Protein AF-A0A6P0NP88-F1 (afdb_monomer_lite)

pLDDT: mean 84.21, std 9.95, range [53.78, 94.81]

Foldseek 3Di:
DDPLVVQQVVVVVVCPVPDDPPDDWDWDWDWDDDPPWIKIFIFIADPNDTHTNDIDTDPDPDDDDPVNVVVRVVVRD

Sequence (77 aa):
MKFETLWFPVIKDWINQNFKESELLHLVIDRTQWGVVNLLVISLVDHRRSIPIYITNLDKKGNSNFSEQQKVLLRVL

Secondary structure (DSSP, 8-state):
--HHHHHHHHHHHHHHHHS-TTPPPEEEEEEEEETTEEEEEEEEEETTEEEEEEEEEESSSSPPPHHHHHHHHTTT-

Radius of gyration: 13.4 Å; chains: 1; bounding box: 33×27×30 Å

Structure (mmCIF, N/CA/C/O backbone):
data_AF-A0A6P0NP88-F1
#
_entry.id   AF-A0A6P0NP88-F1
#
loop_
_atom_site.group_PDB
_atom_site.id
_atom_site.type_symbol
_atom_site.label_atom_id
_atom_site.label_alt_id
_atom_site.label_comp_id
_atom_site.label_asym_id
_atom_site.label_entity_id
_atom_site.label_seq_id
_atom_site.pdbx_PDB_ins_code
_atom_site.Cartn_x
_atom_site.Cartn_y
_atom_site.Cartn_z
_atom_site.occupancy
_atom_site.B_iso_or_equiv
_atom_site.auth_seq_id
_atom_site.auth_comp_id
_atom_site.auth_asym_id
_atom_site.auth_atom_id
_atom_site.pdbx_PDB_model_num
ATOM 1 N N . MET A 1 1 ? -1.412 -14.314 -14.449 1.00 60.06 1 MET A N 1
ATOM 2 C CA . MET A 1 1 ? -1.972 -13.981 -13.122 1.00 60.06 1 MET A CA 1
ATOM 3 C C . MET A 1 1 ? -1.210 -12.776 -12.596 1.00 60.06 1 MET A C 1
ATOM 5 O O . MET A 1 1 ? 0.011 -12.807 -12.675 1.00 60.06 1 MET A O 1
ATOM 9 N N . LYS A 1 2 ? -1.888 -11.699 -12.185 1.00 80.94 2 LYS A N 1
ATOM 10 C CA . LYS 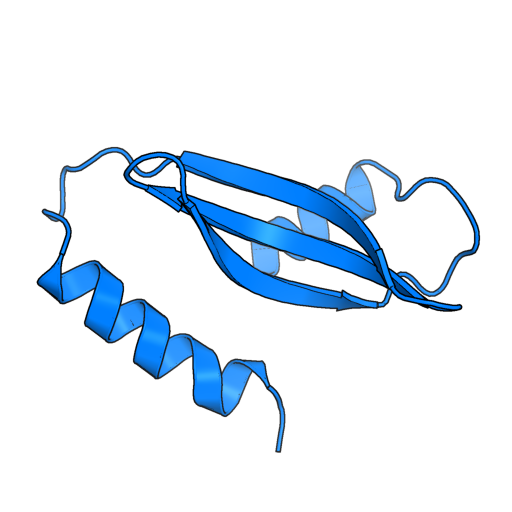A 1 2 ? -1.231 -10.494 -11.652 1.00 80.94 2 LYS A CA 1
ATOM 11 C C . LYS A 1 2 ? -1.147 -10.586 -10.127 1.00 80.94 2 LYS A C 1
ATOM 13 O O . LYS A 1 2 ? -2.027 -11.195 -9.519 1.00 80.94 2 LYS A O 1
ATOM 18 N N . PHE A 1 3 ? -0.105 -10.011 -9.532 1.00 81.38 3 PHE A N 1
ATOM 19 C CA . PHE A 1 3 ? 0.119 -10.050 -8.082 1.00 81.38 3 PHE A CA 1
ATOM 20 C C . PHE A 1 3 ? -1.076 -9.464 -7.318 1.00 81.38 3 PHE A C 1
ATOM 22 O O . PHE A 1 3 ? -1.598 -10.080 -6.394 1.00 81.38 3 PHE A O 1
ATOM 29 N N . GLU A 1 4 ? -1.583 -8.330 -7.790 1.00 85.38 4 GLU A N 1
ATOM 30 C CA . GLU A 1 4 ? -2.696 -7.582 -7.209 1.00 85.38 4 GLU A CA 1
ATOM 31 C C . GLU A 1 4 ? -3.987 -8.407 -7.168 1.00 85.38 4 GLU A C 1
ATOM 33 O O . GLU A 1 4 ? -4.755 -8.312 -6.218 1.00 85.38 4 GLU A O 1
ATOM 38 N N . THR A 1 5 ? -4.213 -9.265 -8.169 1.00 87.56 5 THR A N 1
ATOM 39 C CA . THR A 1 5 ? -5.416 -10.108 -8.244 1.00 87.56 5 THR A CA 1
ATOM 40 C C . THR A 1 5 ? -5.471 -11.138 -7.117 1.00 87.56 5 THR A C 1
ATOM 42 O O . THR A 1 5 ? -6.558 -11.472 -6.657 1.00 87.56 5 THR A O 1
ATOM 45 N N . LEU A 1 6 ? -4.316 -11.640 -6.672 1.00 89.69 6 LEU A N 1
ATOM 46 C CA . LEU A 1 6 ? -4.232 -12.556 -5.535 1.00 89.69 6 LEU A CA 1
ATOM 47 C C . LEU A 1 6 ? -4.168 -11.785 -4.210 1.00 89.69 6 LEU A C 1
ATOM 49 O O . LEU A 1 6 ? -4.786 -12.177 -3.227 1.00 89.69 6 LEU A O 1
ATOM 53 N N . TRP A 1 7 ? -3.396 -10.700 -4.183 1.00 91.81 7 TRP A N 1
ATOM 54 C CA . TRP A 1 7 ? -3.003 -10.040 -2.945 1.00 91.81 7 TRP A CA 1
ATOM 55 C C . TRP A 1 7 ? -4.056 -9.079 -2.390 1.00 91.81 7 TRP A C 1
ATOM 57 O O . TRP A 1 7 ? -4.258 -9.029 -1.178 1.00 91.81 7 TRP A O 1
ATOM 67 N N . PHE A 1 8 ? -4.767 -8.345 -3.250 1.00 91.12 8 PHE A N 1
ATOM 68 C CA . PHE A 1 8 ? -5.743 -7.350 -2.795 1.00 91.12 8 PHE A CA 1
ATOM 69 C C . PHE A 1 8 ? -6.896 -7.953 -1.982 1.00 91.12 8 PHE A C 1
ATOM 71 O O . PHE A 1 8 ? -7.218 -7.376 -0.945 1.00 91.12 8 PHE A O 1
ATOM 78 N N . PRO A 1 9 ? -7.499 -9.099 -2.362 1.00 93.88 9 PRO A N 1
ATOM 79 C CA . PRO A 1 9 ? -8.517 -9.737 -1.529 1.00 93.88 9 PRO A CA 1
ATOM 80 C C . PRO A 1 9 ? -7.992 -10.108 -0.137 1.00 93.88 9 PR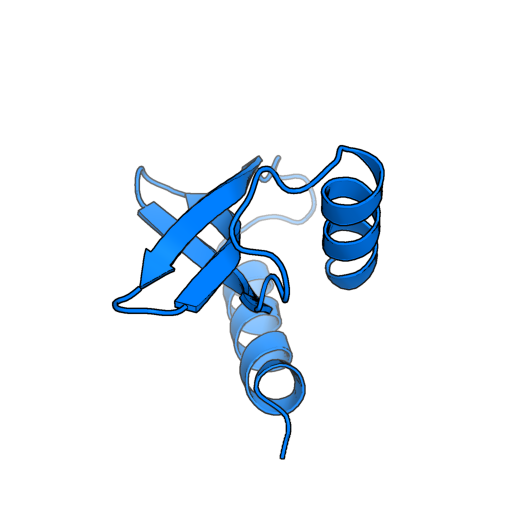O A C 1
ATOM 82 O O . PRO A 1 9 ? -8.658 -9.835 0.855 1.00 93.88 9 PRO A O 1
ATOM 85 N N . VAL A 1 10 ? -6.769 -10.648 -0.055 1.00 94.12 10 VAL A N 1
ATOM 86 C CA . VAL A 1 10 ? -6.142 -11.046 1.217 1.00 94.12 10 VAL A CA 1
ATOM 87 C C . VAL A 1 10 ? -5.935 -9.839 2.128 1.00 94.12 10 VAL A C 1
ATOM 89 O O . VAL A 1 10 ? -6.307 -9.878 3.299 1.00 94.12 10 VAL A O 1
ATOM 92 N N . ILE A 1 11 ? -5.378 -8.750 1.592 1.00 93.06 11 ILE A N 1
ATOM 93 C CA . ILE A 1 11 ? -5.177 -7.516 2.357 1.00 93.06 11 ILE A CA 1
ATOM 94 C C . ILE A 1 11 ? -6.508 -6.886 2.758 1.00 93.06 11 ILE A C 1
ATOM 96 O O . ILE A 1 11 ? -6.637 -6.438 3.891 1.00 93.06 11 ILE A O 1
ATOM 100 N N . LYS A 1 12 ? -7.505 -6.874 1.869 1.00 92.44 12 LYS A N 1
ATOM 101 C CA . LYS A 1 12 ? -8.830 -6.325 2.169 1.00 92.44 12 LYS A CA 1
ATOM 102 C C . LYS A 1 12 ? -9.489 -7.068 3.329 1.00 92.44 12 LYS A C 1
ATOM 104 O O . LYS A 1 12 ? -9.951 -6.431 4.272 1.00 92.44 12 LYS A O 1
ATOM 109 N N . ASP A 1 13 ? -9.492 -8.396 3.284 1.00 94.81 13 ASP A N 1
ATOM 110 C CA . ASP A 1 13 ? -10.063 -9.212 4.355 1.00 94.81 13 ASP A CA 1
ATOM 111 C C . ASP A 1 13 ? -9.278 -9.058 5.658 1.00 94.81 13 ASP A C 1
ATOM 113 O O . ASP A 1 13 ? -9.882 -9.004 6.729 1.00 94.81 13 ASP A O 1
ATOM 117 N N . TRP A 1 14 ? -7.949 -8.948 5.586 1.00 94.00 14 TRP A N 1
ATOM 118 C CA . TRP A 1 14 ? -7.121 -8.680 6.758 1.00 94.00 14 TRP A CA 1
ATOM 119 C C . TRP A 1 14 ? -7.425 -7.301 7.363 1.00 94.00 14 TRP A C 1
ATOM 121 O O . TRP A 1 14 ? -7.626 -7.211 8.571 1.00 94.00 14 TRP A O 1
ATOM 131 N N . ILE A 1 15 ? -7.548 -6.242 6.554 1.00 92.69 15 ILE A N 1
ATOM 132 C CA . ILE A 1 15 ? -7.894 -4.896 7.038 1.00 92.69 15 ILE A CA 1
ATOM 133 C C . ILE A 1 15 ? -9.265 -4.909 7.727 1.00 92.69 15 ILE A C 1
ATOM 135 O O . ILE A 1 15 ? -9.381 -4.447 8.859 1.00 92.69 15 ILE A O 1
ATOM 139 N N . ASN A 1 16 ? -10.277 -5.511 7.098 1.00 92.75 16 ASN A N 1
ATOM 140 C CA . ASN A 1 16 ? -11.635 -5.582 7.650 1.00 92.75 16 ASN A CA 1
ATOM 141 C C . ASN A 1 16 ? -11.713 -6.343 8.986 1.00 92.75 16 ASN A C 1
ATOM 143 O O . ASN A 1 16 ? -12.626 -6.113 9.773 1.00 92.75 16 ASN A O 1
ATOM 147 N N . GLN A 1 17 ? -10.785 -7.271 9.234 1.00 94.12 17 GLN A N 1
ATOM 148 C CA . GLN A 1 17 ? -10.723 -8.033 10.484 1.00 94.12 17 GLN A CA 1
ATOM 149 C C . GLN A 1 17 ? -9.947 -7.317 11.592 1.00 94.12 17 GLN A C 1
ATOM 151 O O . GLN A 1 17 ? -10.205 -7.571 12.766 1.00 94.12 17 GLN A O 1
ATOM 156 N N . ASN A 1 18 ? -8.974 -6.474 11.235 1.00 92.44 18 ASN A N 1
ATOM 157 C CA . ASN A 1 18 ? -8.020 -5.911 12.195 1.00 92.44 18 ASN A CA 1
ATOM 158 C C . ASN A 1 18 ? -8.291 -4.444 12.540 1.00 92.44 18 ASN A C 1
ATOM 160 O O . ASN A 1 18 ? -7.849 -4.002 13.597 1.00 92.44 18 ASN A O 1
ATOM 164 N N . PHE A 1 19 ? -9.034 -3.713 11.707 1.00 92.50 19 PHE A N 1
ATOM 165 C CA . PHE A 1 19 ? -9.312 -2.292 11.914 1.00 92.50 19 PHE A CA 1
ATOM 166 C C . PHE A 1 19 ? -10.807 -2.004 11.933 1.00 92.50 19 PHE A C 1
ATOM 168 O O . PHE A 1 19 ? -11.610 -2.686 11.294 1.00 92.50 19 PHE A O 1
ATOM 175 N N . LYS A 1 20 ? -11.190 -0.954 12.661 1.00 92.69 20 LYS A N 1
ATOM 176 C CA . LYS A 1 20 ? -12.568 -0.445 12.637 1.00 92.69 20 LYS A CA 1
ATOM 177 C C . LYS A 1 20 ? -12.778 0.445 11.414 1.00 92.69 20 LYS A C 1
ATOM 179 O O . LYS A 1 20 ? -11.859 1.127 10.978 1.00 92.69 20 LYS A O 1
ATOM 184 N N . GLU A 1 21 ? -14.013 0.531 10.920 1.00 85.25 21 GLU A N 1
ATOM 185 C CA . GLU A 1 21 ? -14.344 1.374 9.754 1.00 85.25 21 GLU A CA 1
ATOM 186 C C . GLU A 1 21 ? -13.963 2.856 9.932 1.00 85.25 21 GLU A C 1
ATOM 188 O O . GLU A 1 21 ? -13.657 3.537 8.958 1.00 85.25 21 GLU A O 1
ATOM 193 N N . SER A 1 22 ? -13.958 3.363 11.169 1.00 88.06 22 SER A N 1
ATOM 194 C CA . SER A 1 22 ? -13.608 4.753 11.491 1.00 88.06 22 SER A CA 1
ATOM 195 C C . SER A 1 22 ? -12.145 4.946 11.911 1.00 88.06 22 SER A C 1
ATOM 197 O O . SER A 1 22 ? -11.804 5.986 12.477 1.00 88.06 22 SER A O 1
ATOM 199 N N . GLU A 1 23 ? -11.299 3.933 11.749 1.00 90.31 23 GLU A N 1
ATOM 200 C CA . GLU A 1 23 ? -9.908 3.973 12.189 1.00 90.31 23 GLU A CA 1
ATOM 201 C C . GLU A 1 23 ? -9.015 4.649 11.145 1.00 90.31 23 GLU A C 1
ATOM 203 O O . GLU A 1 23 ? -9.100 4.376 9.947 1.00 90.31 23 GLU A O 1
ATOM 208 N N . LEU A 1 24 ? -8.157 5.567 11.596 1.00 89.31 24 LEU A N 1
ATOM 209 C CA . LEU A 1 24 ? -7.223 6.256 10.713 1.00 89.31 24 LEU A CA 1
ATOM 210 C C . LEU A 1 24 ? -6.074 5.315 10.345 1.00 89.31 24 LEU A C 1
ATOM 212 O O . LEU A 1 24 ? -5.268 4.945 11.195 1.00 89.31 24 LEU A O 1
ATOM 216 N N . LEU A 1 25 ? -5.968 4.995 9.059 1.00 91.31 25 LEU A N 1
ATOM 217 C CA . LEU A 1 25 ? -4.889 4.181 8.515 1.00 91.31 25 LEU A CA 1
ATOM 218 C C . LEU A 1 25 ? -3.802 5.057 7.890 1.00 91.31 25 LEU A C 1
ATOM 220 O O . LEU A 1 25 ? -4.079 5.943 7.080 1.00 91.31 25 LEU A O 1
ATOM 224 N N . HIS A 1 26 ? -2.545 4.787 8.242 1.00 91.62 26 HIS A N 1
ATOM 225 C CA . HIS A 1 26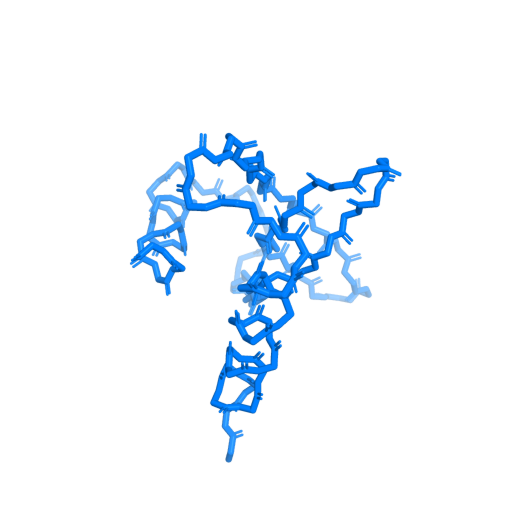 ? -1.395 5.505 7.703 1.00 91.62 26 HIS A CA 1
ATOM 226 C C . HIS A 1 26 ? -0.784 4.744 6.529 1.00 91.62 26 HIS A C 1
ATOM 228 O O . HIS A 1 26 ? -0.208 3.671 6.702 1.00 91.62 26 HIS A O 1
ATOM 234 N N . LEU A 1 27 ? -0.874 5.324 5.335 1.00 91.62 27 LEU A N 1
ATOM 235 C CA . LEU A 1 27 ? -0.213 4.805 4.142 1.00 91.62 27 LEU A CA 1
ATOM 236 C C . LEU A 1 27 ? 1.113 5.527 3.912 1.00 91.62 27 LEU A C 1
ATOM 238 O O . LEU A 1 27 ? 1.187 6.753 3.998 1.00 91.62 27 LEU A O 1
ATOM 242 N N . VAL A 1 28 ? 2.146 4.762 3.578 1.00 90.88 28 VAL A N 1
ATOM 243 C CA . VAL A 1 28 ? 3.463 5.279 3.198 1.00 90.88 28 VAL A CA 1
ATOM 244 C C . VAL A 1 28 ? 3.822 4.832 1.793 1.00 90.88 28 VAL A C 1
ATOM 246 O O . VAL A 1 28 ? 3.411 3.763 1.340 1.00 90.88 28 VAL A O 1
ATOM 249 N N . ILE A 1 29 ? 4.589 5.674 1.104 1.00 89.69 29 ILE A N 1
ATOM 250 C CA . ILE A 1 29 ? 5.178 5.344 -0.188 1.00 89.69 29 ILE A CA 1
ATOM 251 C C . ILE A 1 29 ? 6.683 5.281 -0.004 1.00 89.69 29 ILE A C 1
ATOM 253 O O . ILE A 1 29 ? 7.326 6.303 0.239 1.00 89.69 29 ILE A O 1
ATOM 257 N N . ASP A 1 30 ? 7.233 4.094 -0.203 1.00 87.94 30 ASP A N 1
ATOM 258 C CA . ASP A 1 30 ? 8.656 3.839 -0.099 1.00 87.94 30 ASP A CA 1
ATOM 259 C C . ASP A 1 30 ? 9.255 3.546 -1.472 1.00 87.94 30 ASP A C 1
ATOM 261 O O . ASP A 1 30 ? 8.631 2.946 -2.355 1.00 87.94 30 ASP A O 1
ATOM 265 N N . ARG A 1 31 ? 10.509 3.963 -1.652 1.00 84.56 31 ARG A N 1
ATOM 266 C CA . ARG A 1 31 ? 11.331 3.515 -2.774 1.00 84.56 31 ARG A CA 1
ATOM 267 C C . ARG A 1 31 ? 12.361 2.532 -2.283 1.00 84.56 31 ARG A C 1
ATOM 269 O O . ARG A 1 31 ? 13.162 2.855 -1.410 1.00 84.56 31 ARG A O 1
ATOM 276 N N . THR A 1 32 ? 12.379 1.362 -2.898 1.00 85.50 32 THR A N 1
ATOM 277 C CA . THR A 1 32 ? 13.300 0.295 -2.525 1.00 85.50 32 THR A CA 1
ATOM 278 C C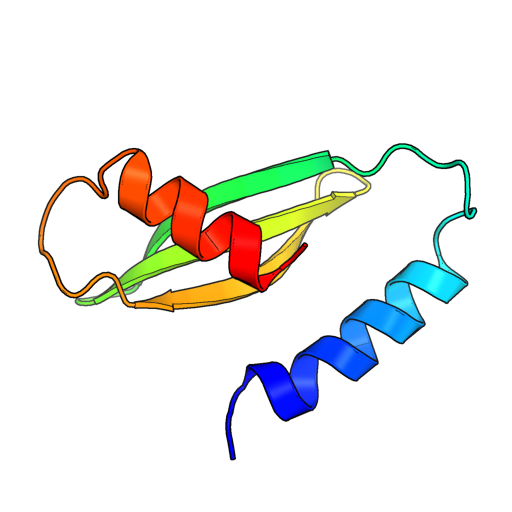 . THR A 1 32 ? 14.040 -0.167 -3.761 1.00 85.50 32 THR A C 1
ATOM 280 O O . THR A 1 32 ? 13.431 -0.560 -4.753 1.00 85.50 32 THR A O 1
ATOM 283 N N . GLN A 1 33 ? 15.368 -0.128 -3.715 1.00 85.12 33 GLN A N 1
ATOM 284 C CA . GLN A 1 33 ? 16.173 -0.801 -4.721 1.00 85.12 33 GLN A CA 1
ATOM 285 C C . GLN A 1 33 ? 16.287 -2.269 -4.316 1.00 85.12 33 GLN A C 1
ATOM 287 O O . GLN A 1 33 ? 16.907 -2.588 -3.303 1.00 85.12 33 GLN A O 1
ATOM 292 N N . TRP A 1 34 ? 15.692 -3.160 -5.104 1.00 81.75 34 TRP A N 1
ATOM 293 C CA . TRP A 1 34 ? 15.818 -4.596 -4.898 1.00 81.75 34 TRP A CA 1
ATOM 294 C C . TRP A 1 34 ? 16.709 -5.186 -5.989 1.00 81.75 34 TRP A C 1
ATOM 296 O O . TRP A 1 34 ? 16.296 -5.426 -7.125 1.00 81.75 34 TRP A O 1
ATOM 306 N N . GLY A 1 35 ? 17.985 -5.365 -5.645 1.00 86.12 35 GLY A N 1
ATOM 307 C CA . GLY A 1 35 ? 19.013 -5.782 -6.593 1.00 86.12 35 GLY A CA 1
ATOM 308 C C . GLY A 1 35 ? 19.224 -4.729 -7.683 1.00 86.12 35 GLY A C 1
ATOM 309 O O . GLY A 1 35 ? 19.717 -3.633 -7.412 1.00 86.12 35 GLY A O 1
ATOM 310 N N . VAL A 1 36 ? 18.853 -5.071 -8.920 1.00 82.12 36 VAL A N 1
ATOM 311 C CA . VAL A 1 36 ? 18.989 -4.197 -10.101 1.00 82.12 36 VAL A CA 1
ATOM 312 C C . VAL A 1 36 ? 17.704 -3.445 -10.460 1.00 82.12 36 VAL A C 1
ATOM 314 O O . VAL A 1 36 ? 17.722 -2.637 -11.390 1.00 82.12 36 VAL A O 1
ATOM 317 N N . VAL A 1 37 ? 16.602 -3.702 -9.748 1.00 82.12 37 VAL A N 1
ATOM 318 C CA . VAL A 1 37 ? 15.285 -3.119 -10.028 1.00 82.12 37 VAL A CA 1
ATOM 319 C C . VAL A 1 37 ? 14.946 -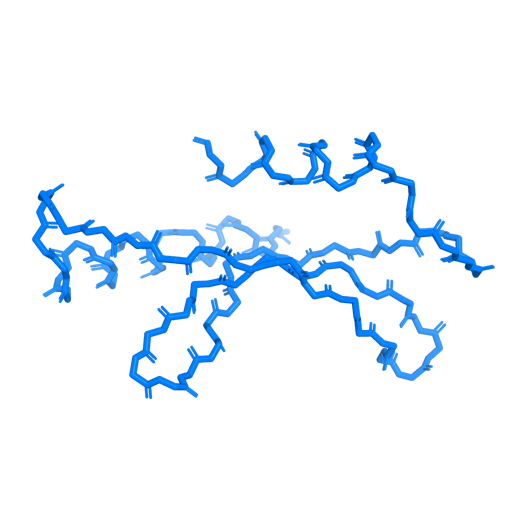2.076 -8.969 1.00 82.12 37 VAL A C 1
ATOM 321 O O . VAL A 1 37 ? 15.139 -2.296 -7.774 1.00 82.12 37 VAL A O 1
ATOM 324 N N . ASN A 1 38 ? 14.423 -0.936 -9.413 1.00 84.88 38 ASN A N 1
ATOM 325 C CA . ASN A 1 38 ? 13.849 0.064 -8.524 1.00 84.88 38 ASN A CA 1
ATOM 326 C C . ASN A 1 38 ? 12.362 -0.219 -8.354 1.00 84.88 38 ASN A C 1
ATOM 328 O O . ASN A 1 38 ? 11.637 -0.335 -9.340 1.00 84.88 38 ASN A O 1
ATOM 332 N N . LEU A 1 39 ? 11.915 -0.297 -7.109 1.00 87.00 39 LEU A N 1
ATOM 333 C CA . LEU A 1 39 ? 10.527 -0.532 -6.752 1.00 87.00 39 LEU A CA 1
ATOM 334 C C . LEU A 1 39 ? 9.945 0.710 -6.094 1.00 87.00 39 LEU A C 1
ATOM 336 O O . LEU A 1 39 ? 10.614 1.392 -5.314 1.00 87.00 39 LEU A O 1
ATOM 340 N N . LEU A 1 40 ? 8.682 0.971 -6.407 1.00 88.62 40 LEU A N 1
ATOM 341 C CA . LEU A 1 40 ? 7.822 1.846 -5.630 1.00 88.62 40 LEU A CA 1
ATOM 342 C C . LEU A 1 40 ? 6.824 0.963 -4.886 1.00 88.62 40 LEU A C 1
ATOM 344 O O . LEU A 1 40 ? 6.114 0.170 -5.511 1.00 88.62 40 LEU A O 1
ATOM 348 N N . VAL A 1 41 ? 6.800 1.091 -3.566 1.00 89.88 41 VAL A N 1
ATOM 349 C CA . VAL A 1 41 ? 5.976 0.278 -2.675 1.00 89.88 41 VAL A CA 1
ATOM 350 C C . VAL A 1 41 ? 5.028 1.199 -1.924 1.00 89.88 41 VAL A C 1
ATOM 352 O O . VAL A 1 41 ? 5.464 2.184 -1.338 1.00 89.88 41 VAL A O 1
ATOM 355 N N . ILE A 1 42 ? 3.736 0.887 -1.953 1.00 91.62 42 ILE A N 1
ATOM 356 C CA . ILE A 1 42 ? 2.747 1.479 -1.052 1.00 91.62 42 ILE A CA 1
ATOM 357 C C . ILE A 1 42 ? 2.504 0.483 0.062 1.00 91.62 42 ILE A C 1
ATOM 359 O O . ILE A 1 42 ? 2.122 -0.657 -0.215 1.00 91.62 42 ILE A O 1
ATOM 363 N N . SER A 1 43 ? 2.672 0.929 1.299 1.00 92.62 43 SER A N 1
ATOM 364 C CA . SER A 1 43 ? 2.473 0.099 2.477 1.00 92.62 43 SER A CA 1
ATOM 365 C C . SER A 1 43 ? 1.531 0.748 3.474 1.00 92.62 43 SER A C 1
ATOM 367 O O . SER A 1 43 ? 1.543 1.963 3.661 1.00 92.62 43 SER A O 1
ATOM 369 N N . LEU A 1 44 ? 0.753 -0.084 4.156 1.00 93.88 44 LEU A N 1
ATOM 370 C CA . LEU A 1 44 ? 0.053 0.289 5.375 1.00 93.88 44 LEU A CA 1
ATOM 371 C C . LEU A 1 44 ? 1.013 0.171 6.554 1.00 93.88 44 LEU A C 1
ATOM 373 O O . LEU A 1 44 ? 1.659 -0.864 6.730 1.00 93.88 44 LEU A O 1
ATOM 377 N N . VAL A 1 45 ? 1.107 1.227 7.355 1.00 93.25 45 VAL A N 1
ATOM 378 C CA . VAL A 1 45 ? 1.886 1.215 8.590 1.00 93.25 45 VAL A CA 1
ATOM 379 C C . VAL A 1 45 ? 0.973 0.883 9.753 1.00 93.25 45 VAL A C 1
ATOM 381 O O . VAL A 1 45 ? 0.065 1.647 10.069 1.00 93.25 45 VAL A O 1
ATOM 384 N N . ASP A 1 46 ? 1.263 -0.233 10.412 1.00 90.75 46 ASP A N 1
ATOM 385 C CA . ASP A 1 46 ? 0.543 -0.683 11.597 1.00 90.75 46 ASP A CA 1
ATOM 386 C C . ASP A 1 46 ? 1.513 -1.276 12.629 1.00 90.75 46 ASP A C 1
ATOM 388 O O . ASP A 1 46 ? 2.401 -2.050 12.279 1.00 90.75 46 ASP A O 1
ATOM 392 N N . HIS A 1 47 ? 1.400 -0.884 13.902 1.00 88.12 47 HIS A N 1
ATOM 393 C CA . HIS A 1 47 ? 2.255 -1.373 15.000 1.00 88.12 47 HIS A CA 1
ATOM 394 C C . HIS A 1 47 ? 3.773 -1.426 14.679 1.00 88.12 47 HIS A C 1
ATOM 396 O O . HIS A 1 47 ? 4.468 -2.384 15.027 1.00 88.12 47 HIS A O 1
ATOM 402 N N . ARG A 1 48 ? 4.313 -0.381 14.026 1.00 87.56 48 ARG A N 1
ATOM 403 C CA . ARG A 1 48 ? 5.716 -0.283 13.538 1.00 87.56 48 ARG A CA 1
ATOM 404 C C . ARG A 1 48 ? 6.097 -1.285 12.438 1.00 87.56 48 ARG A C 1
ATOM 406 O O . ARG A 1 48 ? 7.282 -1.490 12.180 1.00 87.56 48 ARG A O 1
ATOM 413 N N . ARG A 1 49 ? 5.120 -1.904 11.783 1.00 89.00 49 ARG A N 1
ATOM 414 C CA . ARG A 1 49 ? 5.302 -2.778 10.623 1.00 89.00 49 ARG A CA 1
ATOM 415 C C . ARG A 1 49 ? 4.833 -2.053 9.371 1.00 89.00 49 ARG A C 1
ATOM 417 O O . ARG A 1 49 ? 3.822 -1.365 9.400 1.00 89.00 49 ARG A O 1
ATOM 424 N N . SER A 1 50 ? 5.577 -2.226 8.285 1.00 91.75 50 SER A N 1
ATOM 425 C CA . SER A 1 50 ? 5.194 -1.770 6.948 1.00 91.75 50 SER A CA 1
ATOM 426 C C . SER A 1 50 ? 4.652 -2.978 6.190 1.00 91.75 50 SER A C 1
ATOM 428 O O . SER A 1 50 ? 5.394 -3.925 5.921 1.00 91.75 50 SER A O 1
ATOM 430 N N . ILE A 1 51 ? 3.346 -2.988 5.931 1.00 92.31 51 ILE A N 1
ATOM 431 C CA . ILE A 1 51 ? 2.645 -4.074 5.244 1.00 92.31 51 ILE A CA 1
ATOM 432 C C . ILE A 1 51 ? 2.420 -3.639 3.795 1.00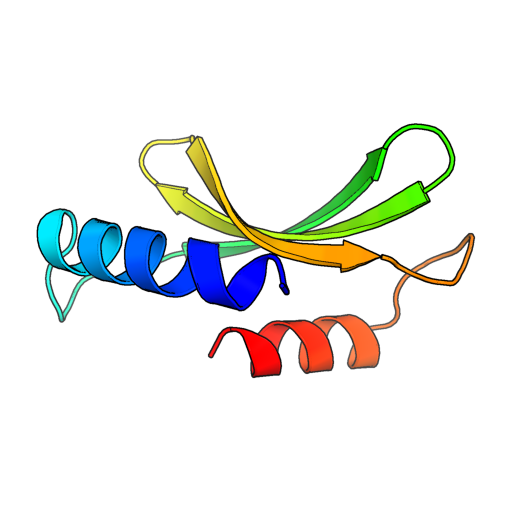 92.31 51 ILE A C 1
ATOM 434 O O . ILE A 1 51 ? 1.616 -2.735 3.563 1.00 92.31 51 ILE A O 1
ATOM 438 N N . PRO A 1 52 ? 3.105 -4.246 2.812 1.00 91.38 52 PRO A N 1
ATOM 439 C CA . PRO A 1 52 ? 3.001 -3.821 1.425 1.00 91.38 52 PRO A CA 1
ATOM 440 C C . PRO A 1 52 ? 1.605 -4.117 0.879 1.00 91.38 52 PRO A C 1
ATOM 442 O O . PRO A 1 52 ? 1.160 -5.262 0.870 1.00 91.38 52 PRO A O 1
ATOM 445 N N . ILE A 1 53 ? 0.925 -3.088 0.382 1.00 92.31 53 ILE A N 1
ATOM 446 C CA . ILE A 1 53 ? -0.362 -3.208 -0.309 1.00 92.31 53 ILE A CA 1
ATOM 447 C C . ILE A 1 53 ? -0.125 -3.342 -1.810 1.00 92.31 53 ILE A C 1
ATOM 449 O O . ILE A 1 53 ? -0.708 -4.205 -2.458 1.00 92.31 53 ILE A O 1
ATOM 453 N N . TYR A 1 54 ? 0.759 -2.516 -2.368 1.00 89.50 54 TYR A N 1
ATOM 454 C CA . TYR A 1 54 ? 1.021 -2.491 -3.801 1.00 89.50 54 TYR A CA 1
ATOM 455 C C . TYR A 1 54 ? 2.500 -2.266 -4.083 1.00 89.50 54 TYR A C 1
ATOM 457 O O . TYR A 1 54 ? 3.162 -1.473 -3.418 1.00 89.50 54 TYR A O 1
ATOM 465 N N . ILE A 1 55 ? 3.011 -2.966 -5.092 1.00 88.25 55 ILE A N 1
ATOM 466 C CA . ILE A 1 55 ? 4.408 -2.912 -5.511 1.00 88.25 55 ILE A CA 1
ATOM 467 C C . ILE A 1 55 ? 4.421 -2.751 -7.024 1.00 88.25 55 ILE A C 1
ATOM 469 O O . ILE A 1 55 ? 3.752 -3.497 -7.737 1.00 88.25 55 ILE A O 1
ATOM 473 N N . THR A 1 56 ? 5.202 -1.802 -7.526 1.00 86.75 56 THR A N 1
ATOM 474 C CA . THR A 1 56 ? 5.436 -1.660 -8.964 1.00 86.75 56 THR A CA 1
ATOM 475 C C . THR A 1 56 ? 6.895 -1.389 -9.260 1.00 86.75 56 THR A C 1
ATOM 477 O O . THR A 1 56 ? 7.597 -0.731 -8.490 1.00 86.75 56 THR A O 1
ATOM 480 N N . ASN A 1 57 ? 7.334 -1.858 -10.423 1.00 86.19 57 ASN A N 1
ATOM 481 C CA . ASN A 1 57 ? 8.629 -1.487 -10.965 1.00 86.19 57 ASN A CA 1
ATOM 482 C C . ASN A 1 57 ? 8.608 -0.012 -11.375 1.00 86.19 57 ASN A C 1
ATOM 484 O O . ASN A 1 57 ? 7.616 0.487 -11.913 1.00 86.19 57 ASN A O 1
ATOM 488 N N . LEU A 1 58 ? 9.717 0.673 -11.124 1.00 80.25 58 LEU A N 1
ATOM 489 C CA . LEU A 1 58 ? 10.040 1.955 -11.722 1.00 80.25 58 LEU A CA 1
ATOM 490 C C . LEU A 1 58 ? 10.961 1.674 -12.910 1.00 80.25 58 LEU A C 1
ATOM 492 O O . LEU A 1 58 ? 12.111 1.280 -12.723 1.00 80.25 58 LEU A O 1
ATOM 496 N N . ASP A 1 59 ? 10.473 1.914 -14.127 1.00 67.00 59 ASP A N 1
ATOM 497 C CA . ASP A 1 59 ? 11.221 1.667 -15.374 1.00 67.00 59 ASP A CA 1
ATOM 498 C C . ASP A 1 59 ? 12.493 2.529 -15.506 1.00 67.00 59 ASP A C 1
ATOM 500 O O . ASP A 1 59 ? 13.319 2.325 -16.395 1.00 67.00 59 ASP A O 1
ATOM 504 N N . LYS A 1 60 ? 12.681 3.508 -14.613 1.00 66.12 60 LYS A N 1
ATOM 505 C CA . LYS A 1 60 ? 13.775 4.480 -14.650 1.00 66.12 60 LYS A CA 1
ATOM 506 C C . LYS A 1 60 ? 14.808 4.181 -13.563 1.00 66.12 60 LYS A C 1
ATOM 508 O O . LYS A 1 60 ? 14.482 4.075 -12.378 1.00 66.12 60 LYS A O 1
ATOM 513 N N . LYS A 1 61 ? 16.091 4.180 -13.934 1.00 53.78 61 LYS A N 1
ATOM 514 C CA . LYS A 1 61 ? 17.198 4.398 -12.987 1.00 53.78 61 LYS A CA 1
ATOM 515 C C . LYS A 1 61 ? 17.243 5.890 -12.620 1.00 53.78 61 LYS A C 1
ATOM 517 O O . LYS A 1 61 ? 17.965 6.654 -13.246 1.00 53.78 61 LYS A O 1
ATOM 522 N N . GLY A 1 62 ? 16.413 6.327 -11.669 1.00 58.91 62 GLY A N 1
ATOM 523 C CA . GLY A 1 62 ? 16.335 7.733 -11.242 1.00 58.91 62 GLY A CA 1
ATOM 524 C C . GLY A 1 62 ? 15.206 8.023 -10.244 1.00 58.91 62 GLY A C 1
ATOM 525 O O . GLY A 1 62 ? 14.521 7.107 -9.791 1.00 58.91 62 GLY A O 1
ATOM 526 N N . ASN A 1 63 ? 15.013 9.295 -9.868 1.00 55.97 63 ASN A N 1
ATOM 527 C CA . ASN A 1 63 ? 13.900 9.718 -9.005 1.00 55.97 63 ASN A CA 1
ATOM 528 C C . ASN A 1 63 ? 12.542 9.459 -9.679 1.00 55.97 63 ASN A C 1
ATOM 530 O O . ASN A 1 63 ? 12.325 9.909 -10.803 1.00 55.97 63 ASN A O 1
ATOM 534 N N . SER A 1 64 ? 11.623 8.764 -8.993 1.00 59.06 64 SER A N 1
ATOM 535 C CA . SER A 1 64 ? 10.206 8.799 -9.375 1.00 59.06 64 SER A CA 1
ATOM 536 C C . SER A 1 64 ? 9.720 10.233 -9.199 1.00 59.06 64 SER A C 1
ATOM 538 O O . SER A 1 64 ? 10.025 10.853 -8.176 1.00 59.06 64 SER A O 1
ATOM 540 N N . ASN A 1 65 ? 8.985 10.770 -10.164 1.00 74.50 65 ASN A N 1
ATOM 541 C CA . ASN A 1 65 ? 8.423 12.111 -10.013 1.00 74.50 65 ASN A CA 1
ATOM 542 C C . ASN A 1 65 ? 7.118 12.075 -9.190 1.00 74.50 65 ASN A C 1
ATOM 544 O O . ASN A 1 65 ? 6.518 11.018 -8.991 1.00 74.50 65 ASN A O 1
ATOM 548 N N . PHE A 1 66 ? 6.670 13.239 -8.716 1.00 73.88 66 PHE A N 1
ATOM 549 C CA . PHE A 1 66 ? 5.427 13.369 -7.945 1.00 73.88 66 PHE A CA 1
ATOM 550 C C . PHE A 1 66 ? 4.207 12.788 -8.685 1.00 73.88 66 PHE A C 1
ATOM 552 O O . PHE A 1 66 ? 3.375 12.112 -8.089 1.00 73.88 66 PHE A O 1
ATOM 559 N N . SER A 1 67 ? 4.137 12.970 -10.009 1.00 76.31 67 SER A N 1
ATOM 560 C CA . SER A 1 67 ? 3.049 12.426 -10.835 1.00 76.31 67 SER A CA 1
ATOM 561 C C . SER A 1 67 ? 3.014 10.893 -10.828 1.00 76.31 67 SER A C 1
ATOM 563 O O . SER A 1 67 ? 1.941 10.297 -10.794 1.00 76.31 67 SER A O 1
ATOM 565 N N . GLU A 1 68 ? 4.173 10.236 -10.828 1.00 72.44 68 GLU A N 1
ATOM 566 C CA . GLU A 1 68 ? 4.283 8.778 -10.741 1.00 72.44 68 GLU A CA 1
ATOM 567 C C . GLU A 1 68 ? 3.854 8.263 -9.375 1.00 72.44 68 GLU A C 1
ATOM 569 O O . GLU A 1 68 ? 3.100 7.296 -9.302 1.00 72.44 68 GLU A O 1
ATOM 574 N N . GLN A 1 69 ? 4.259 8.948 -8.306 1.00 73.44 69 GLN A N 1
ATOM 575 C CA . GLN A 1 69 ? 3.810 8.623 -6.953 1.00 73.44 69 GLN A CA 1
ATOM 576 C C . GLN A 1 69 ? 2.287 8.762 -6.823 1.00 73.44 69 GLN A C 1
ATOM 578 O O . GLN A 1 69 ? 1.632 7.857 -6.312 1.00 73.44 69 GLN A O 1
ATOM 583 N N . GLN A 1 70 ? 1.706 9.833 -7.373 1.00 77.19 70 GLN A N 1
ATOM 584 C CA . GLN A 1 70 ? 0.260 10.058 -7.360 1.00 77.19 70 GLN A CA 1
ATOM 585 C C . GLN A 1 70 ? -0.509 9.003 -8.172 1.00 77.19 70 GLN A C 1
ATOM 587 O O . GLN A 1 70 ? -1.534 8.504 -7.716 1.00 77.19 70 GLN A O 1
ATOM 592 N N . LYS A 1 71 ? -0.013 8.615 -9.356 1.00 79.56 71 LYS A N 1
ATOM 593 C CA . LYS A 1 71 ? -0.631 7.552 -10.172 1.00 79.56 71 LYS A CA 1
ATOM 594 C C . LYS A 1 71 ? -0.649 6.206 -9.459 1.00 79.56 71 LYS A C 1
ATOM 596 O O . LYS A 1 71 ? -1.597 5.445 -9.623 1.00 79.56 71 LYS A O 1
ATOM 601 N N . VAL A 1 72 ? 0.406 5.903 -8.709 1.00 76.12 72 VAL A N 1
ATOM 602 C CA . VAL A 1 72 ? 0.508 4.645 -7.967 1.00 76.12 72 VAL A CA 1
ATOM 603 C C . VAL A 1 72 ? -0.409 4.661 -6.742 1.00 76.12 72 VAL A C 1
ATOM 605 O O . VAL A 1 72 ? -1.094 3.672 -6.504 1.00 76.12 72 VAL A O 1
ATOM 608 N N . LEU A 1 73 ? -0.539 5.804 -6.061 1.00 76.69 73 LEU A N 1
ATOM 609 C CA . LEU A 1 73 ? -1.542 6.030 -5.008 1.00 76.69 73 LEU A CA 1
ATOM 610 C C . LEU A 1 73 ? -2.979 5.799 -5.499 1.00 76.69 73 LEU A C 1
ATOM 612 O O . LEU A 1 73 ? -3.729 5.062 -4.869 1.00 76.69 73 LEU A O 1
ATOM 616 N N . LEU A 1 74 ? -3.336 6.360 -6.658 1.00 78.69 74 LEU A N 1
ATOM 617 C CA . LEU A 1 74 ? -4.662 6.207 -7.281 1.00 78.69 74 LEU A CA 1
ATOM 618 C C . LEU A 1 74 ? -4.999 4.772 -7.714 1.00 78.69 74 LEU A C 1
ATOM 620 O O . LEU A 1 74 ? -6.115 4.511 -8.143 1.00 78.69 74 LEU A O 1
ATOM 624 N N . ARG A 1 75 ? -4.031 3.853 -7.688 1.00 74.56 75 ARG A N 1
ATOM 625 C CA . ARG A 1 75 ? -4.258 2.431 -7.982 1.00 74.56 75 ARG A CA 1
ATOM 626 C C . ARG A 1 75 ? -4.642 1.621 -6.748 1.00 74.56 75 ARG A C 1
ATOM 628 O O . ARG A 1 75 ? -5.083 0.485 -6.901 1.00 74.56 75 ARG A O 1
ATOM 635 N N . VAL A 1 76 ? -4.377 2.173 -5.566 1.00 71.69 76 VAL A N 1
ATOM 636 C CA . VAL A 1 76 ? -4.601 1.537 -4.264 1.00 71.69 76 VAL A CA 1
ATOM 637 C C . VAL A 1 76 ? -5.850 2.089 -3.585 1.00 71.69 76 VAL A C 1
ATOM 639 O O . VAL A 1 76 ? -6.549 1.322 -2.927 1.00 71.69 76 VAL A O 1
ATOM 642 N N . LEU A 1 77 ? -6.106 3.392 -3.742 1.00 71.62 77 LEU A N 1
ATOM 643 C CA . LEU A 1 77 ? -7.356 4.054 -3.352 1.00 71.62 77 LEU A CA 1
ATOM 644 C C . LEU A 1 77 ? -8.485 3.702 -4.327 1.00 71.62 77 LEU A C 1
ATOM 646 O O . LEU A 1 77 ? -9.611 3.467 -3.841 1.00 71.62 77 LEU A O 1
#